Protein AF-A0A2S2R1S6-F1 (afdb_monomer)

pLDDT: mean 81.29, std 19.49, range [33.69, 97.75]

Mean predicted aligned error: 10.85 Å

Foldseek 3Di:
DDDPPPDDDDPVLVLLLLVLLLVLCLCQQPVDPSVVDPVSNVVSLVSSQVSSCVVPPPDDSVNSVVVVVVVVVLLVVQVVQQVVQVVPPDPPVRRDDGPDPCNVSCVSNVVRDDPPPPPPVPPPPPVVVVVVVVVPD

Sequence (137 aa):
MHSQKSEKWSNDQIETLIDAYKEELCLYATNLATYHNKHLRADAMERVCKAVTSLRPFINTKECSTKFHNLRNQFNIENAKVKTSFKSGTGTDDIYKPSLWYYEKLLFLDPYVTPRKSRNSMENEEKKQIYHVRILI

InterPro domains:
  IPR006578 MADF domain [PF10545] (17-109)
  IPR006578 MADF domain [PS51029] (16-114)

Organism: NCBI:txid143950

Secondary structure (DSSP, 8-state):
-----PPPPPHHHHHHHHHHHHT-GGGT-TTSHHHH-HHHHHHHHHHHHHHHHTTSTT--HHHHHHHHHHHHHHHHHHHHHHHHHHHT---GGGPPPP--TTTGGGGGGGGG--------TT-SSHHHHHHHHTT--

Nearest PDB structures (foldseek):
  3cdi-assembly1_A  TM=5.384E-01  e=8.946E+00  Escherichia coli
  7zme-assembly1_6  TM=2.920E-01  e=7.624E+00  Thermochaetoides thermophila DSM 1495

Solvent-accessible surface area (backbone atoms only — not comparable to full-atom values): 8476 Å² total; per-residue (Å²): 135,84,81,80,74,80,77,82,82,52,68,68,48,50,49,44,39,48,58,45,47,68,76,36,52,37,73,59,36,78,89,41,75,52,39,75,34,66,64,60,32,52,56,46,45,46,54,26,34,55,65,29,32,84,78,38,75,91,69,47,53,66,57,47,51,52,50,50,52,51,51,52,52,53,46,54,57,50,51,49,48,37,57,46,33,69,69,70,76,56,61,90,88,63,58,54,75,80,83,56,90,62,48,78,77,51,50,82,46,57,92,52,58,72,79,79,74,79,78,67,94,79,78,78,62,72,67,59,57,62,60,59,64,70,76,75,122

Structure (mmCIF, N/CA/C/O backbone):
data_AF-A0A2S2R1S6-F1
#
_entry.id   AF-A0A2S2R1S6-F1
#
loop_
_atom_site.group_PDB
_atom_site.id
_atom_site.type_symbol
_atom_site.label_atom_id
_atom_site.label_alt_id
_atom_site.label_comp_id
_atom_site.label_asym_id
_atom_site.label_entity_id
_atom_site.label_seq_id
_atom_site.pdbx_PDB_ins_code
_atom_site.Cartn_x
_atom_site.Cartn_y
_atom_site.Cartn_z
_atom_site.occupancy
_atom_site.B_iso_or_equiv
_atom_site.auth_seq_id
_atom_site.auth_comp_id
_atom_site.auth_asym_id
_atom_site.auth_atom_id
_atom_site.pdbx_PDB_model_num
ATOM 1 N N . MET A 1 1 ? 16.765 25.455 -11.189 1.00 38.47 1 MET A N 1
ATOM 2 C CA . MET A 1 1 ? 16.536 24.125 -10.580 1.00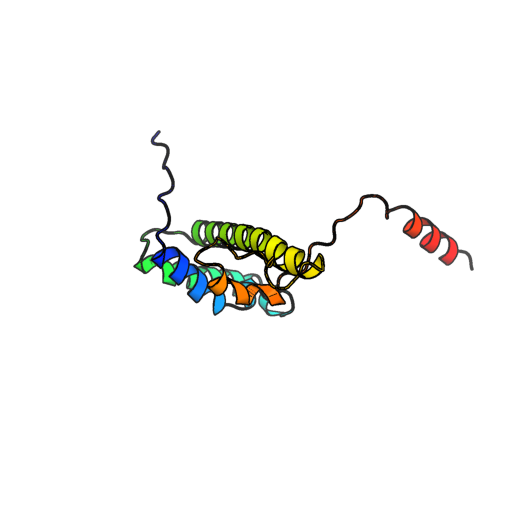 38.47 1 MET A CA 1
ATOM 3 C C . MET A 1 1 ? 15.042 23.976 -10.341 1.00 38.47 1 MET A C 1
ATOM 5 O O . MET A 1 1 ? 14.521 24.564 -9.403 1.00 38.47 1 MET A O 1
ATOM 9 N N . HIS A 1 2 ? 14.315 23.326 -11.250 1.00 33.69 2 HIS A N 1
ATOM 10 C CA . HIS A 1 2 ? 12.874 23.145 -11.082 1.00 33.69 2 HIS A CA 1
ATOM 11 C C . HIS A 1 2 ? 12.631 22.069 -10.025 1.00 33.69 2 HIS A C 1
ATOM 13 O O . HIS A 1 2 ? 13.014 20.916 -10.202 1.00 33.69 2 HIS A O 1
ATOM 19 N N . SER A 1 3 ? 12.037 22.481 -8.907 1.00 44.31 3 SER A N 1
ATOM 20 C CA . SER A 1 3 ? 11.533 21.581 -7.876 1.00 44.31 3 SER A CA 1
ATOM 21 C C . SER A 1 3 ? 10.423 20.735 -8.504 1.00 44.31 3 SER A C 1
ATOM 23 O O . SER A 1 3 ? 9.330 21.234 -8.769 1.00 44.31 3 SER A O 1
ATOM 25 N N . GLN A 1 4 ? 10.732 19.481 -8.842 1.00 44.50 4 GLN A N 1
ATOM 26 C CA . GLN A 1 4 ? 9.761 18.515 -9.352 1.00 44.50 4 GLN A CA 1
ATOM 27 C C . GLN A 1 4 ? 8.789 18.182 -8.219 1.00 44.50 4 GLN A C 1
ATOM 29 O O . GLN A 1 4 ? 9.042 17.321 -7.377 1.00 44.50 4 GLN A O 1
ATOM 34 N N . LYS A 1 5 ? 7.679 18.917 -8.161 1.00 50.12 5 LYS A N 1
ATOM 35 C CA . LYS A 1 5 ? 6.552 18.596 -7.291 1.00 50.12 5 LYS A CA 1
ATOM 36 C C . LYS A 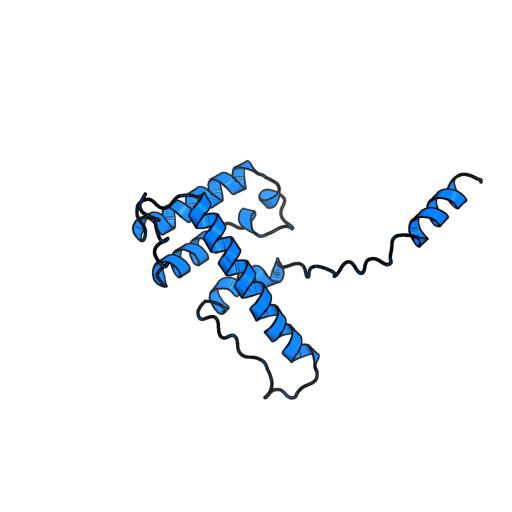1 5 ? 5.998 17.254 -7.771 1.00 50.12 5 LYS A C 1
ATOM 38 O O . LYS A 1 5 ? 5.491 17.179 -8.886 1.00 50.12 5 LYS A O 1
ATOM 43 N N . SER A 1 6 ? 6.135 16.199 -6.965 1.00 63.50 6 SER A N 1
ATOM 44 C CA . SER A 1 6 ? 5.615 14.876 -7.320 1.00 63.50 6 SER A CA 1
ATOM 45 C C . SER A 1 6 ? 4.119 14.989 -7.604 1.00 63.50 6 SER A C 1
ATOM 47 O O . SER A 1 6 ? 3.350 15.407 -6.732 1.00 63.50 6 SER A O 1
ATOM 49 N N . GLU A 1 7 ? 3.716 14.648 -8.819 1.00 78.62 7 GLU A N 1
ATOM 50 C CA . GLU A 1 7 ? 2.320 14.686 -9.227 1.00 78.62 7 GLU A CA 1
ATOM 51 C C . GLU A 1 7 ? 1.452 13.781 -8.339 1.00 78.62 7 GLU A C 1
ATOM 53 O O . GLU A 1 7 ? 1.874 12.714 -7.876 1.00 78.62 7 GLU A O 1
ATOM 58 N N . LYS A 1 8 ? 0.233 14.245 -8.053 1.00 88.56 8 LYS A N 1
ATOM 59 C CA . LYS A 1 8 ? -0.705 13.536 -7.184 1.00 88.56 8 LYS A CA 1
ATOM 60 C C . LYS A 1 8 ? -1.182 12.263 -7.886 1.00 88.56 8 LYS A C 1
ATOM 62 O O . LYS A 1 8 ? -1.620 12.313 -9.027 1.00 88.56 8 LYS A O 1
ATOM 67 N N . TRP A 1 9 ? -1.148 11.141 -7.171 1.00 93.50 9 TRP A N 1
ATOM 68 C CA . TRP A 1 9 ? -1.704 9.879 -7.660 1.00 93.50 9 TRP A CA 1
ATOM 69 C C . TRP A 1 9 ? -3.226 9.971 -7.807 1.00 93.50 9 TRP A C 1
ATOM 71 O O . TRP A 1 9 ? -3.894 10.415 -6.865 1.00 93.50 9 TRP A O 1
ATOM 81 N N . SER A 1 10 ? -3.756 9.528 -8.947 1.00 95.12 10 SER A N 1
ATOM 82 C CA . SER A 1 10 ? -5.199 9.377 -9.157 1.00 95.12 10 SER A CA 1
ATOM 83 C C . SER A 1 10 ? -5.755 8.181 -8.376 1.00 95.12 10 SER A C 1
ATOM 85 O O . SER A 1 10 ? -4.999 7.326 -7.904 1.00 95.12 10 SER A O 1
ATOM 87 N N . ASN A 1 11 ? -7.081 8.117 -8.231 1.00 95.31 11 ASN A N 1
ATOM 88 C CA . ASN A 1 11 ? -7.730 6.985 -7.569 1.00 95.31 11 ASN A CA 1
ATOM 89 C C . ASN A 1 11 ? -7.476 5.681 -8.337 1.00 95.31 11 ASN A C 1
ATOM 91 O O . ASN A 1 11 ? -7.032 4.722 -7.719 1.00 95.31 11 ASN A O 1
ATOM 95 N N . ASP A 1 12 ? -7.599 5.687 -9.665 1.00 96.25 12 ASP A N 1
ATOM 96 C CA . ASP A 1 12 ? -7.363 4.506 -10.511 1.00 96.25 12 ASP A CA 1
ATOM 97 C C . ASP A 1 12 ? -5.926 3.976 -10.391 1.00 96.25 12 ASP A C 1
ATOM 99 O O . ASP A 1 12 ? -5.693 2.769 -10.344 1.00 96.25 12 ASP A O 1
ATOM 103 N N . GLN A 1 13 ? -4.939 4.877 -10.284 1.00 95.88 13 GLN A N 1
ATOM 104 C CA . GLN A 1 13 ? -3.541 4.495 -10.058 1.00 95.88 13 GLN A CA 1
ATOM 105 C C . GLN A 1 13 ? -3.348 3.859 -8.675 1.00 95.88 13 GLN A C 1
ATOM 107 O O . GLN A 1 13 ? -2.578 2.911 -8.534 1.00 95.88 13 GLN A O 1
ATOM 112 N N . ILE A 1 14 ? -4.021 4.387 -7.645 1.00 96.50 14 ILE A N 1
ATOM 113 C CA . ILE A 1 14 ? -3.985 3.833 -6.284 1.00 96.50 14 ILE A CA 1
ATOM 114 C C . ILE A 1 14 ? -4.673 2.470 -6.246 1.00 96.50 14 ILE A C 1
ATOM 116 O O . ILE A 1 14 ? -4.133 1.545 -5.653 1.00 96.50 14 ILE A O 1
ATOM 120 N N . GLU A 1 15 ? -5.831 2.342 -6.883 1.00 97.00 15 GLU A N 1
ATOM 121 C CA . GLU A 1 15 ? -6.595 1.101 -6.969 1.00 97.00 15 GLU A CA 1
ATOM 122 C C . GLU A 1 15 ? -5.792 0.014 -7.681 1.00 97.00 15 GLU A C 1
ATOM 124 O O . GLU A 1 15 ? -5.538 -1.030 -7.090 1.00 97.00 15 GLU A O 1
ATOM 129 N N . THR A 1 16 ? -5.244 0.318 -8.860 1.00 97.38 16 THR A N 1
ATOM 130 C CA . THR A 1 16 ? -4.374 -0.605 -9.607 1.00 97.38 16 THR A CA 1
ATOM 131 C C . THR A 1 16 ? -3.150 -1.024 -8.791 1.00 97.38 16 THR A C 1
ATOM 133 O O . THR A 1 16 ? -2.761 -2.191 -8.801 1.00 97.38 16 THR A O 1
ATOM 136 N N . LEU A 1 17 ? -2.538 -0.086 -8.056 1.00 97.19 17 LEU A N 1
ATOM 137 C CA . LEU A 1 17 ? -1.407 -0.391 -7.180 1.00 97.19 17 LEU A CA 1
ATOM 138 C C . LEU A 1 17 ? -1.811 -1.349 -6.053 1.00 97.19 17 LEU A C 1
ATOM 140 O O . LEU A 1 17 ? -1.053 -2.264 -5.741 1.00 97.19 17 LEU A O 1
ATOM 144 N N . ILE A 1 18 ? -2.967 -1.125 -5.423 1.00 97.75 18 ILE A N 1
ATOM 145 C CA . ILE A 1 18 ? -3.460 -1.964 -4.326 1.00 97.75 18 ILE A CA 1
ATOM 146 C C . ILE A 1 18 ? -3.795 -3.365 -4.834 1.00 97.75 18 ILE A C 1
ATOM 148 O O . ILE A 1 18 ? -3.348 -4.339 -4.230 1.00 97.75 18 ILE A O 1
ATOM 152 N N . ASP A 1 19 ? -4.521 -3.458 -5.945 1.00 97.31 19 ASP A N 1
ATOM 153 C CA . ASP A 1 19 ? -4.972 -4.729 -6.505 1.00 97.31 19 ASP A CA 1
ATOM 154 C C . ASP A 1 19 ? -3.782 -5.579 -6.961 1.00 97.31 19 ASP A C 1
ATOM 156 O O . ASP A 1 19 ? -3.674 -6.740 -6.576 1.00 97.31 19 ASP A O 1
ATOM 160 N N . ALA A 1 20 ? -2.810 -4.992 -7.667 1.00 96.94 20 ALA A N 1
ATOM 161 C CA . ALA A 1 20 ? -1.601 -5.716 -8.055 1.00 96.94 20 ALA A CA 1
ATOM 162 C C . ALA A 1 20 ? -0.772 -6.166 -6.838 1.00 96.94 20 ALA A C 1
ATOM 164 O O . ALA A 1 20 ? -0.210 -7.258 -6.835 1.00 96.94 20 ALA A O 1
ATOM 165 N N . TYR A 1 21 ? -0.686 -5.341 -5.789 1.00 97.12 21 TYR A N 1
ATOM 166 C CA . TYR A 1 21 ? 0.064 -5.690 -4.579 1.00 97.12 21 TYR A CA 1
ATOM 167 C C . TYR A 1 21 ? -0.604 -6.818 -3.785 1.00 97.12 21 TYR A C 1
ATOM 169 O O . TYR A 1 21 ? 0.087 -7.639 -3.182 1.00 97.12 21 TYR A O 1
ATOM 177 N N . LYS A 1 22 ? -1.941 -6.865 -3.779 1.00 96.38 22 LYS A N 1
ATOM 178 C CA . LYS A 1 22 ? -2.736 -7.895 -3.101 1.00 96.38 22 LYS A CA 1
ATOM 179 C C . LYS A 1 22 ? -2.460 -9.301 -3.641 1.00 96.38 22 LYS A C 1
ATOM 181 O O . LYS A 1 22 ? -2.496 -10.252 -2.870 1.00 96.38 22 LYS A O 1
ATOM 186 N N . GLU A 1 23 ? -2.130 -9.435 -4.921 1.00 95.75 23 GLU A N 1
ATOM 187 C CA . GLU A 1 23 ? -1.802 -10.733 -5.532 1.00 95.75 23 GLU A CA 1
ATOM 188 C C . GLU A 1 23 ? -0.400 -11.249 -5.144 1.00 95.75 23 GLU A C 1
ATOM 190 O O . GLU A 1 23 ? -0.087 -12.430 -5.289 1.00 95.75 23 GLU A O 1
ATOM 195 N N . GLU A 1 24 ? 0.459 -10.390 -4.593 1.00 95.81 24 GLU A N 1
ATOM 196 C CA . GLU A 1 24 ? 1.860 -10.702 -4.309 1.00 95.81 24 GLU A CA 1
ATOM 197 C C . GLU A 1 24 ? 2.098 -10.927 -2.805 1.00 95.81 24 GLU A C 1
ATOM 199 O O . GLU A 1 24 ? 2.704 -10.109 -2.106 1.00 95.81 24 GLU A O 1
ATOM 204 N N . LEU A 1 25 ? 1.658 -12.082 -2.288 1.00 93.00 25 LEU A N 1
ATOM 205 C CA . LEU A 1 25 ? 1.779 -12.461 -0.866 1.00 93.00 25 LEU A CA 1
ATOM 206 C C . LEU A 1 25 ? 3.191 -12.275 -0.289 1.00 93.00 25 LEU A C 1
ATOM 208 O O . LEU A 1 25 ? 3.348 -11.886 0.870 1.00 93.00 25 LEU A O 1
ATOM 212 N N . CYS A 1 26 ? 4.233 -12.517 -1.091 1.00 94.38 26 CYS A N 1
ATOM 213 C CA . CYS A 1 26 ? 5.626 -12.359 -0.671 1.00 94.38 26 CYS A CA 1
ATOM 214 C C . CYS A 1 26 ? 5.968 -10.918 -0.243 1.00 94.38 26 CYS A C 1
ATOM 216 O O . CYS A 1 26 ? 6.970 -10.707 0.437 1.00 94.38 26 CYS A O 1
ATOM 218 N N . LEU A 1 27 ? 5.148 -9.920 -0.585 1.00 94.06 27 LEU A N 1
ATOM 219 C CA . LEU A 1 27 ? 5.375 -8.526 -0.216 1.00 94.06 27 LEU A CA 1
ATOM 220 C C . LEU A 1 27 ? 4.889 -8.175 1.199 1.00 94.06 27 LEU A C 1
ATOM 222 O O . LEU A 1 27 ? 5.453 -7.267 1.819 1.00 94.06 27 LEU A O 1
ATOM 226 N N . TYR A 1 28 ? 3.891 -8.884 1.738 1.00 92.75 28 TYR A N 1
ATOM 227 C CA . TYR A 1 28 ? 3.254 -8.517 3.012 1.00 92.75 28 TYR A CA 1
ATOM 228 C C . TYR A 1 28 ? 3.034 -9.663 4.001 1.00 92.75 28 TYR A C 1
ATOM 230 O O . TYR A 1 28 ? 2.917 -9.388 5.197 1.00 92.75 28 TYR A O 1
ATOM 238 N N . ALA A 1 29 ? 3.010 -10.918 3.552 1.00 91.81 29 ALA A N 1
ATOM 239 C CA . ALA A 1 29 ? 2.746 -12.070 4.405 1.00 91.81 29 ALA A CA 1
ATOM 240 C C . ALA A 1 29 ? 4.005 -12.506 5.170 1.00 91.81 29 ALA A C 1
ATOM 242 O O . ALA A 1 29 ? 4.717 -13.426 4.773 1.00 91.81 29 ALA A O 1
ATOM 243 N N . THR A 1 30 ? 4.289 -11.842 6.295 1.00 89.38 30 THR A N 1
ATOM 244 C CA . THR A 1 30 ? 5.515 -12.054 7.093 1.00 89.38 30 THR A CA 1
ATOM 245 C C . THR A 1 30 ? 5.658 -13.451 7.694 1.00 89.38 30 THR A C 1
ATOM 247 O O . THR A 1 30 ? 6.722 -13.795 8.189 1.00 89.38 30 THR A O 1
ATOM 250 N N . ASN A 1 31 ? 4.580 -14.230 7.710 1.00 87.94 31 ASN A N 1
ATOM 251 C CA . ASN A 1 31 ? 4.542 -15.611 8.179 1.00 87.94 31 ASN A CA 1
ATOM 252 C C . ASN A 1 31 ? 4.926 -16.634 7.095 1.00 87.94 31 ASN A C 1
ATOM 254 O O . ASN A 1 31 ? 5.049 -17.816 7.406 1.00 87.94 31 ASN A O 1
ATOM 258 N N . LEU A 1 32 ? 5.102 -16.215 5.838 1.00 89.31 32 LEU A N 1
ATOM 259 C CA . LEU A 1 32 ? 5.487 -17.095 4.737 1.00 89.31 32 LEU A CA 1
ATOM 260 C C . LEU A 1 32 ? 6.991 -17.017 4.465 1.00 89.31 32 LEU A C 1
ATOM 262 O O . LEU A 1 32 ? 7.589 -15.942 4.467 1.00 89.31 32 LEU A O 1
ATOM 266 N N . ALA A 1 33 ? 7.603 -18.152 4.121 1.00 89.94 33 ALA A N 1
ATOM 267 C CA . ALA A 1 33 ? 9.013 -18.202 3.724 1.00 89.94 33 ALA A CA 1
ATOM 268 C C . ALA A 1 33 ? 9.316 -17.297 2.512 1.00 89.94 33 ALA A C 1
ATOM 270 O O . ALA A 1 33 ? 10.393 -16.707 2.417 1.00 89.94 33 ALA A O 1
ATOM 271 N N . THR A 1 34 ? 8.339 -17.125 1.617 1.00 89.25 34 THR A N 1
ATOM 272 C CA . THR A 1 34 ? 8.440 -16.264 0.431 1.00 89.25 34 THR A CA 1
ATOM 273 C C . THR A 1 34 ? 8.682 -14.794 0.782 1.00 89.25 34 THR A C 1
ATOM 275 O O . THR A 1 34 ? 9.365 -14.107 0.027 1.00 89.25 34 THR A O 1
ATOM 278 N N . TYR A 1 35 ? 8.223 -14.317 1.946 1.00 90.44 35 TYR A N 1
ATOM 279 C CA . TYR A 1 35 ? 8.488 -12.954 2.422 1.00 90.44 35 TYR A CA 1
ATOM 280 C C . TYR A 1 35 ? 9.954 -12.716 2.814 1.00 90.44 35 TYR A C 1
ATOM 282 O O . TYR A 1 35 ? 10.478 -11.599 2.727 1.00 90.44 35 TYR A O 1
ATOM 290 N N . HIS A 1 36 ? 10.656 -13.766 3.230 1.00 90.00 36 HIS A N 1
ATOM 291 C CA . HIS A 1 36 ? 12.073 -13.676 3.577 1.00 90.00 36 HIS A CA 1
ATOM 292 C C . HIS A 1 36 ? 12.986 -13.780 2.348 1.00 90.00 36 HIS A C 1
ATOM 294 O O . HIS A 1 36 ? 14.171 -13.459 2.432 1.00 90.00 36 HIS A O 1
ATOM 300 N N . ASN A 1 37 ? 12.438 -14.150 1.187 1.00 94.75 37 ASN A N 1
ATOM 301 C CA . ASN A 1 37 ? 13.181 -14.196 -0.062 1.00 94.75 37 ASN A CA 1
ATOM 302 C C . ASN A 1 37 ? 13.247 -12.803 -0.713 1.00 94.75 37 ASN A C 1
ATOM 304 O O . ASN A 1 37 ? 12.281 -12.302 -1.290 1.00 94.75 37 ASN A O 1
ATOM 308 N N . LYS A 1 38 ? 14.429 -12.182 -0.639 1.00 93.88 38 LYS A N 1
ATOM 309 C CA . LYS A 1 38 ? 14.690 -10.848 -1.200 1.00 93.88 38 LYS A CA 1
ATOM 310 C C . LYS A 1 38 ? 14.474 -10.781 -2.716 1.00 93.88 38 LYS A C 1
ATOM 312 O O . LYS A 1 38 ? 13.983 -9.761 -3.190 1.00 93.88 38 LYS A O 1
ATOM 317 N N . HIS A 1 39 ? 14.830 -11.833 -3.453 1.00 95.06 39 HIS A N 1
ATOM 318 C CA . HIS A 1 39 ? 14.696 -11.866 -4.912 1.00 95.06 39 HIS A CA 1
ATOM 319 C C . HIS A 1 39 ? 13.225 -11.911 -5.320 1.00 95.06 39 HIS A C 1
ATOM 321 O O . HIS A 1 39 ? 12.776 -11.033 -6.047 1.00 95.06 39 HIS A O 1
ATOM 327 N N . LEU A 1 40 ? 12.440 -12.818 -4.726 1.00 94.56 40 LEU A N 1
ATOM 328 C CA . LEU A 1 40 ? 10.999 -12.905 -4.999 1.00 94.56 40 LEU A CA 1
ATOM 329 C C . LEU A 1 40 ? 10.270 -11.588 -4.723 1.00 94.56 40 LEU A C 1
ATOM 331 O O . LEU A 1 40 ? 9.357 -11.220 -5.455 1.00 94.56 40 LEU A O 1
ATOM 335 N N . ARG A 1 41 ? 10.683 -10.862 -3.682 1.00 95.06 41 ARG A N 1
ATOM 336 C CA . ARG A 1 41 ? 10.108 -9.558 -3.342 1.00 95.06 41 ARG A CA 1
ATOM 337 C C . ARG A 1 41 ? 10.491 -8.453 -4.314 1.00 95.06 41 ARG A C 1
ATOM 339 O O . ARG A 1 41 ? 9.670 -7.574 -4.563 1.00 95.06 41 ARG A O 1
ATOM 346 N N . ALA A 1 42 ? 11.720 -8.466 -4.822 1.00 94.94 42 ALA A N 1
ATOM 347 C CA . ALA A 1 42 ? 12.145 -7.516 -5.841 1.00 94.94 42 ALA A CA 1
ATOM 348 C C . ALA A 1 42 ? 11.336 -7.728 -7.129 1.00 94.94 42 ALA A C 1
ATOM 350 O O . ALA A 1 42 ? 10.722 -6.778 -7.613 1.00 94.94 42 ALA A O 1
ATOM 351 N N . ASP A 1 43 ? 11.236 -8.977 -7.588 1.00 96.06 43 ASP A N 1
ATOM 352 C CA . ASP A 1 43 ? 10.505 -9.345 -8.805 1.00 96.06 43 ASP A CA 1
ATOM 353 C C . ASP A 1 43 ? 9.004 -9.042 -8.678 1.00 96.06 43 ASP A C 1
ATOM 355 O O . ASP A 1 43 ? 8.380 -8.512 -9.597 1.00 96.06 43 ASP A O 1
ATOM 359 N N . ALA A 1 44 ? 8.410 -9.337 -7.518 1.00 96.62 44 ALA A N 1
ATOM 360 C CA . ALA A 1 44 ? 7.018 -9.000 -7.228 1.00 96.62 44 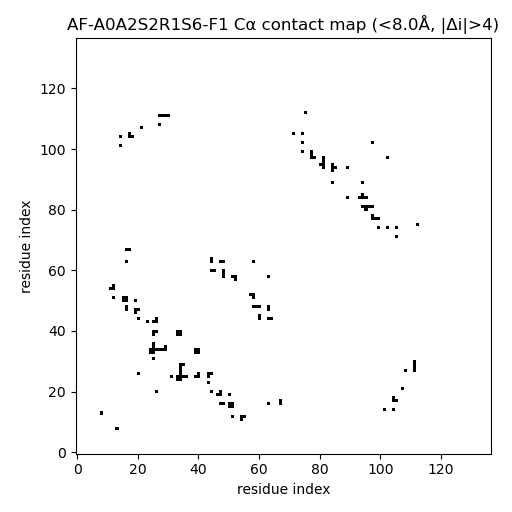ALA A CA 1
ATOM 361 C C . ALA A 1 44 ? 6.772 -7.489 -7.259 1.00 96.62 44 ALA A C 1
ATOM 363 O O . ALA A 1 44 ? 5.814 -7.022 -7.870 1.00 96.62 44 ALA A O 1
ATOM 364 N N . MET A 1 45 ? 7.660 -6.696 -6.652 1.00 96.25 45 MET A N 1
ATOM 365 C CA . MET A 1 45 ? 7.527 -5.240 -6.659 1.00 96.25 45 MET A CA 1
ATOM 366 C C . MET A 1 45 ? 7.670 -4.657 -8.074 1.00 96.25 45 MET A C 1
ATOM 368 O O . MET A 1 45 ? 7.006 -3.671 -8.401 1.00 96.25 45 MET A O 1
ATOM 372 N N . GLU A 1 46 ? 8.495 -5.262 -8.931 1.00 96.00 46 GLU A N 1
ATOM 373 C CA . GLU A 1 46 ? 8.582 -4.895 -10.346 1.00 96.00 46 GLU A CA 1
ATOM 374 C C . GLU A 1 46 ? 7.272 -5.191 -11.088 1.00 96.00 46 GLU A C 1
ATOM 376 O O . GLU A 1 46 ? 6.755 -4.308 -11.773 1.00 96.00 46 GLU A O 1
ATOM 381 N N . ARG A 1 47 ? 6.677 -6.379 -10.895 1.00 95.88 47 ARG A N 1
ATOM 382 C CA . ARG A 1 47 ? 5.370 -6.728 -11.485 1.00 95.88 47 ARG A CA 1
ATOM 383 C C . ARG A 1 47 ? 4.266 -5.765 -11.055 1.00 95.88 47 ARG A C 1
ATOM 385 O O . ARG A 1 47 ? 3.530 -5.264 -11.905 1.00 95.88 47 ARG A O 1
ATOM 392 N N . VAL A 1 48 ? 4.208 -5.436 -9.765 1.00 96.25 48 VAL A N 1
ATOM 393 C CA . VAL A 1 48 ? 3.267 -4.444 -9.224 1.00 96.25 48 VAL A CA 1
ATOM 394 C C . VAL A 1 48 ? 3.459 -3.082 -9.888 1.00 96.25 48 VAL A C 1
ATOM 396 O O . VAL A 1 48 ? 2.492 -2.447 -10.303 1.00 96.25 48 VAL A O 1
ATOM 399 N N . CYS A 1 49 ? 4.702 -2.619 -10.030 1.00 95.56 49 CYS A N 1
ATOM 400 C CA . CYS A 1 49 ? 4.957 -1.310 -10.626 1.00 95.56 49 CYS A CA 1
ATOM 401 C C . CYS A 1 49 ? 4.673 -1.289 -12.138 1.00 95.56 49 CYS A C 1
ATOM 403 O O . CYS A 1 49 ? 4.155 -0.301 -12.667 1.00 95.56 49 CYS A O 1
ATOM 405 N N . LYS A 1 50 ? 4.911 -2.409 -12.828 1.00 95.50 50 LYS A N 1
ATOM 406 C CA . LYS A 1 50 ? 4.552 -2.591 -14.237 1.00 95.50 50 LYS A CA 1
ATOM 407 C C . LYS A 1 50 ? 3.042 -2.473 -14.462 1.00 95.50 50 LYS A C 1
ATOM 409 O O . LYS A 1 50 ? 2.642 -1.825 -15.423 1.00 95.50 50 LYS A O 1
ATOM 414 N N . ALA A 1 51 ? 2.213 -3.013 -13.565 1.00 95.25 51 ALA A N 1
ATOM 415 C CA . ALA A 1 51 ? 0.754 -2.884 -13.655 1.00 95.25 51 ALA A CA 1
ATOM 416 C C . ALA A 1 51 ? 0.290 -1.414 -13.621 1.00 95.25 51 ALA A C 1
ATOM 418 O O . ALA A 1 51 ? -0.595 -1.014 -14.373 1.00 95.25 51 ALA A O 1
ATOM 419 N N . VAL A 1 52 ? 0.940 -0.582 -12.803 1.00 94.06 52 VAL A N 1
ATOM 420 C CA . VAL A 1 52 ? 0.625 0.852 -12.681 1.00 94.06 52 VAL A CA 1
ATOM 421 C C . VAL A 1 52 ? 1.177 1.673 -13.852 1.00 94.06 52 VAL A C 1
ATOM 423 O O . VAL A 1 52 ? 0.653 2.745 -14.155 1.00 94.06 52 VAL A O 1
ATOM 426 N N . THR A 1 53 ? 2.208 1.179 -14.544 1.00 93.00 53 THR A N 1
ATOM 427 C CA . THR A 1 53 ? 2.891 1.916 -15.623 1.00 93.00 53 THR A CA 1
ATOM 428 C C . THR A 1 53 ? 1.939 2.301 -16.760 1.00 93.00 53 THR A C 1
ATOM 430 O O . THR A 1 53 ? 2.093 3.374 -17.340 1.00 93.00 53 THR A O 1
ATOM 433 N N . SER A 1 54 ? 0.905 1.494 -17.024 1.00 90.50 54 SER A N 1
ATOM 434 C CA . SER A 1 54 ? -0.131 1.812 -18.018 1.00 90.50 54 SER A CA 1
ATOM 435 C C . SER A 1 54 ? -0.934 3.078 -17.688 1.00 90.50 54 SER A C 1
ATOM 437 O O . SER A 1 54 ? -1.398 3.754 -18.599 1.00 90.50 54 SER A O 1
ATOM 439 N N . LEU A 1 55 ? -1.086 3.418 -16.403 1.00 91.62 55 LEU A N 1
ATOM 440 C CA . LEU A 1 55 ? -1.806 4.611 -15.931 1.00 91.62 55 LEU A CA 1
ATOM 441 C C . LEU A 1 55 ? -0.871 5.757 -15.529 1.00 91.62 55 LEU A C 1
ATOM 443 O O . LEU A 1 55 ? -1.301 6.906 -15.413 1.00 91.62 55 LEU A O 1
ATOM 447 N N . ARG A 1 56 ? 0.397 5.447 -15.248 1.00 90.25 56 ARG A N 1
ATOM 448 C CA . ARG A 1 56 ? 1.424 6.413 -14.864 1.00 90.25 56 ARG A CA 1
ATOM 449 C C . ARG A 1 56 ? 2.744 6.073 -15.560 1.00 90.25 56 ARG A C 1
ATOM 451 O O . ARG A 1 56 ? 3.573 5.367 -14.981 1.00 90.25 56 ARG A O 1
ATOM 458 N N . PRO A 1 57 ? 2.955 6.580 -16.785 1.00 89.00 57 PRO A N 1
ATOM 459 C CA . PRO A 1 57 ? 4.213 6.396 -17.495 1.00 89.00 57 PRO A CA 1
ATOM 460 C C . PRO A 1 57 ? 5.399 6.914 -16.670 1.00 89.00 57 PRO A C 1
ATOM 462 O O . PRO A 1 57 ? 5.262 7.873 -15.909 1.00 89.00 57 PRO A O 1
ATOM 465 N N . PHE A 1 58 ? 6.568 6.291 -16.834 1.00 87.25 58 PHE A N 1
ATOM 466 C CA . PHE A 1 58 ? 7.833 6.659 -16.170 1.00 87.25 58 PHE A CA 1
ATOM 467 C C . PHE A 1 58 ? 7.886 6.464 -14.649 1.00 87.25 58 PHE A C 1
ATOM 469 O O . PHE A 1 58 ? 8.856 6.887 -14.016 1.00 87.25 58 PHE A O 1
ATOM 476 N N . ILE A 1 59 ? 6.890 5.806 -14.051 1.00 91.06 59 ILE A N 1
ATOM 477 C CA . ILE A 1 59 ? 6.963 5.450 -12.638 1.00 91.06 59 ILE A CA 1
ATOM 478 C C . ILE A 1 59 ? 8.074 4.427 -12.386 1.00 91.06 59 ILE A C 1
ATOM 480 O O . ILE A 1 59 ? 8.247 3.471 -13.141 1.00 91.06 59 ILE A O 1
ATOM 484 N N . ASN A 1 60 ? 8.821 4.616 -11.300 1.00 91.75 60 ASN A N 1
ATOM 485 C CA . ASN A 1 60 ? 9.840 3.659 -10.880 1.00 91.75 60 ASN A CA 1
ATOM 486 C C . ASN A 1 60 ? 9.391 2.811 -9.678 1.00 91.75 60 ASN A C 1
ATOM 488 O O . ASN A 1 60 ? 8.551 3.202 -8.863 1.00 91.75 60 ASN A O 1
ATOM 492 N N . THR A 1 61 ? 10.026 1.649 -9.516 1.00 93.62 61 THR A N 1
ATOM 493 C CA . THR A 1 61 ? 9.745 0.689 -8.437 1.00 93.62 61 THR A CA 1
ATOM 494 C C . THR A 1 61 ? 9.863 1.309 -7.040 1.00 93.62 61 THR A C 1
ATOM 496 O O . THR A 1 61 ? 9.116 0.949 -6.128 1.00 93.62 61 THR A O 1
ATOM 499 N N . LYS A 1 62 ? 10.767 2.282 -6.854 1.00 92.69 62 LYS A N 1
ATOM 500 C CA . LYS A 1 62 ? 10.963 2.986 -5.577 1.00 92.69 62 LYS A CA 1
ATOM 501 C C . LYS A 1 62 ? 9.779 3.897 -5.246 1.00 92.69 62 LYS A C 1
ATOM 503 O O . LYS A 1 62 ? 9.366 3.940 -4.089 1.00 92.69 62 LYS A O 1
ATOM 508 N N . GLU A 1 63 ? 9.216 4.592 -6.226 1.00 93.56 63 GLU A N 1
ATOM 509 C CA . GLU A 1 63 ? 8.012 5.410 -6.076 1.00 93.56 63 GLU A CA 1
ATOM 510 C C . GLU A 1 63 ? 6.790 4.542 -5.788 1.00 93.56 63 GLU A C 1
ATOM 512 O O . GLU A 1 63 ? 6.068 4.831 -4.836 1.00 93.56 63 GLU A O 1
ATOM 517 N N . CYS A 1 64 ? 6.606 3.444 -6.531 1.00 94.88 64 CYS A N 1
ATOM 518 C CA . CYS A 1 64 ? 5.558 2.453 -6.272 1.00 94.88 64 CYS A CA 1
ATOM 519 C C . CYS A 1 64 ? 5.642 1.913 -4.829 1.00 94.88 64 CYS A C 1
ATOM 521 O O . CYS A 1 64 ? 4.663 1.946 -4.081 1.00 94.88 64 CYS A O 1
ATOM 523 N N . SER A 1 65 ? 6.837 1.491 -4.403 1.00 94.44 65 SER A N 1
ATOM 524 C CA . SER A 1 65 ? 7.089 0.979 -3.050 1.00 94.44 65 SER A CA 1
ATOM 525 C C . SER A 1 65 ? 6.836 2.036 -1.969 1.00 94.44 65 SER A C 1
ATOM 527 O O . SER A 1 65 ? 6.135 1.783 -0.989 1.00 94.44 65 SER A O 1
ATOM 529 N N . THR A 1 66 ? 7.333 3.260 -2.177 1.00 95.44 66 THR A N 1
ATOM 530 C CA . THR A 1 66 ? 7.131 4.390 -1.255 1.00 95.44 66 THR A CA 1
ATOM 531 C C . THR A 1 66 ? 5.652 4.751 -1.142 1.00 95.44 66 THR A C 1
ATOM 533 O O . THR A 1 66 ? 5.141 4.986 -0.045 1.00 95.44 66 THR A O 1
ATOM 536 N N . LYS A 1 67 ? 4.929 4.756 -2.266 1.00 95.69 67 LYS A N 1
ATOM 537 C CA . LYS A 1 67 ? 3.494 5.023 -2.290 1.00 95.69 67 LYS A CA 1
ATOM 538 C C . LYS A 1 67 ? 2.729 3.966 -1.504 1.00 95.69 67 LYS A C 1
ATOM 540 O O . LYS A 1 67 ? 1.931 4.336 -0.643 1.00 95.69 67 LYS A O 1
ATOM 545 N N . PHE A 1 68 ? 2.990 2.683 -1.753 1.00 96.25 68 PHE A N 1
ATOM 546 C CA . PHE A 1 68 ? 2.313 1.607 -1.034 1.00 96.25 68 PHE A CA 1
ATOM 547 C C . PHE A 1 68 ? 2.640 1.627 0.464 1.00 96.25 68 PHE A C 1
ATOM 549 O O . PHE A 1 68 ? 1.750 1.463 1.295 1.00 96.25 68 PHE A O 1
ATOM 556 N N . HIS A 1 69 ? 3.891 1.918 0.832 1.00 95.31 69 HIS A N 1
ATOM 557 C CA . HIS A 1 69 ? 4.279 2.110 2.230 1.00 95.31 69 HIS A CA 1
ATOM 558 C C . HIS A 1 69 ? 3.436 3.199 2.916 1.00 95.31 69 HIS A C 1
ATOM 560 O O . HIS A 1 69 ? 2.917 2.986 4.012 1.00 95.31 69 HIS A O 1
ATOM 566 N N . ASN A 1 70 ? 3.238 4.340 2.252 1.00 95.50 70 ASN A N 1
ATOM 567 C CA . ASN A 1 70 ? 2.416 5.430 2.776 1.00 95.50 70 ASN A CA 1
ATOM 568 C C . ASN A 1 70 ? 0.937 5.038 2.910 1.00 95.50 70 ASN A C 1
ATOM 570 O O . ASN A 1 70 ? 0.325 5.349 3.932 1.00 95.50 70 ASN A O 1
ATOM 574 N N . LEU A 1 71 ? 0.378 4.331 1.920 1.00 96.06 71 LEU A N 1
ATOM 575 C CA . LEU A 1 71 ? -0.993 3.806 1.976 1.00 96.06 71 LEU A CA 1
ATOM 576 C C . LEU A 1 71 ? -1.165 2.837 3.153 1.00 96.06 71 LEU A C 1
ATOM 578 O O . LEU A 1 71 ? -2.097 2.978 3.942 1.00 96.06 71 LEU A O 1
ATOM 582 N N . ARG A 1 72 ? -0.217 1.911 3.335 1.00 94.75 72 ARG A N 1
ATOM 583 C CA . ARG A 1 72 ? -0.211 0.966 4.457 1.00 94.75 72 ARG A CA 1
ATOM 584 C C . ARG A 1 72 ? -0.127 1.673 5.808 1.00 94.75 72 ARG A C 1
ATOM 586 O O . ARG A 1 72 ? -0.814 1.273 6.742 1.00 94.75 72 ARG A O 1
ATOM 593 N N . ASN A 1 73 ? 0.687 2.720 5.933 1.00 94.12 73 ASN A N 1
ATOM 594 C CA . ASN A 1 73 ? 0.773 3.493 7.174 1.00 94.12 73 ASN A CA 1
ATOM 595 C C . ASN A 1 73 ? -0.552 4.194 7.501 1.00 94.12 73 ASN A C 1
ATOM 597 O O . ASN A 1 73 ? -1.004 4.119 8.642 1.00 94.12 73 ASN A O 1
ATOM 601 N N . GLN A 1 74 ? -1.188 4.825 6.509 1.00 94.62 74 GLN A N 1
ATOM 602 C CA . GLN A 1 74 ? -2.501 5.459 6.677 1.00 94.62 74 GLN A CA 1
ATOM 603 C C . GLN A 1 74 ? -3.563 4.429 7.072 1.00 94.62 74 GLN A C 1
ATOM 605 O O . GLN A 1 74 ? -4.282 4.640 8.046 1.00 94.62 74 GLN A O 1
ATOM 610 N N . PHE A 1 75 ? -3.588 3.280 6.392 1.00 95.25 75 PHE A N 1
ATOM 611 C CA . PHE A 1 75 ? -4.459 2.161 6.742 1.00 95.25 75 PHE A CA 1
ATOM 612 C C . PHE A 1 75 ? -4.244 1.684 8.180 1.00 95.25 75 PHE A C 1
ATOM 614 O O . PHE A 1 75 ? -5.210 1.548 8.917 1.00 95.25 75 PHE A O 1
ATOM 621 N N . ASN A 1 76 ? -2.999 1.471 8.614 1.00 92.81 76 ASN A N 1
ATOM 622 C CA . ASN A 1 76 ? -2.713 0.993 9.969 1.00 92.81 76 ASN A CA 1
ATOM 623 C C . ASN A 1 76 ? -3.216 1.961 11.050 1.00 92.81 76 ASN A C 1
ATOM 625 O O . ASN A 1 76 ? -3.730 1.517 12.075 1.00 92.81 76 ASN A O 1
ATOM 629 N N . ILE A 1 77 ? -3.067 3.271 10.826 1.00 92.00 77 ILE A N 1
ATOM 630 C CA . ILE A 1 77 ? -3.571 4.307 11.737 1.00 92.00 77 ILE A CA 1
ATOM 631 C C . ILE A 1 77 ? -5.099 4.263 11.784 1.00 92.00 77 ILE A C 1
ATOM 633 O O . ILE A 1 77 ? -5.684 4.264 12.864 1.00 92.00 77 ILE A O 1
ATOM 637 N N . GLU A 1 78 ? -5.745 4.199 10.622 1.00 93.12 78 GLU A N 1
ATOM 638 C CA . GLU A 1 78 ? -7.203 4.181 10.524 1.00 93.12 78 GLU A CA 1
ATOM 639 C C . GLU A 1 78 ? -7.800 2.911 11.145 1.00 93.12 78 GLU A C 1
ATOM 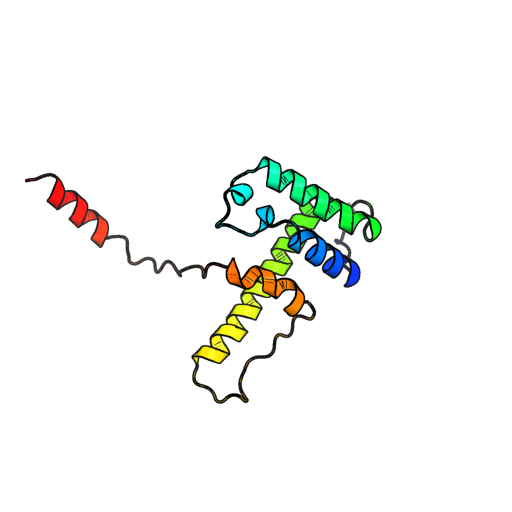641 O O . GLU A 1 78 ? -8.701 2.976 11.978 1.00 93.12 78 GLU A O 1
ATOM 646 N N . ASN A 1 79 ? -7.222 1.755 10.826 1.00 92.44 79 ASN A N 1
ATOM 647 C CA . ASN A 1 79 ? -7.613 0.455 11.358 1.00 92.44 79 ASN A CA 1
ATOM 648 C C . ASN A 1 79 ? -7.412 0.379 12.884 1.00 92.44 79 ASN A C 1
ATOM 650 O O . ASN A 1 79 ? -8.201 -0.244 13.590 1.00 92.44 79 ASN A O 1
ATOM 654 N N . ALA A 1 80 ? -6.405 1.063 13.439 1.00 90.00 80 ALA A N 1
ATOM 655 C CA . ALA A 1 80 ? -6.245 1.167 14.889 1.00 90.00 80 ALA A CA 1
ATOM 656 C C . ALA A 1 80 ? -7.401 1.933 15.560 1.00 90.00 80 ALA A C 1
ATOM 658 O O . ALA A 1 80 ? -7.836 1.529 16.640 1.00 90.00 80 ALA A O 1
ATOM 659 N N . LYS A 1 81 ? -7.934 2.992 14.932 1.00 90.00 81 LYS A N 1
ATOM 660 C CA . LYS A 1 81 ? -9.114 3.718 15.442 1.00 90.00 81 LYS A CA 1
ATOM 661 C C . LYS A 1 81 ? -10.349 2.823 15.438 1.00 90.00 81 LYS A C 1
ATOM 663 O O . LYS A 1 81 ? -11.004 2.705 16.469 1.00 90.00 81 LYS A O 1
ATOM 668 N N . VAL A 1 82 ? -10.588 2.125 14.324 1.00 89.44 82 VAL A N 1
ATOM 669 C CA . VAL A 1 82 ? -11.672 1.139 14.178 1.00 89.44 82 VAL A CA 1
ATOM 670 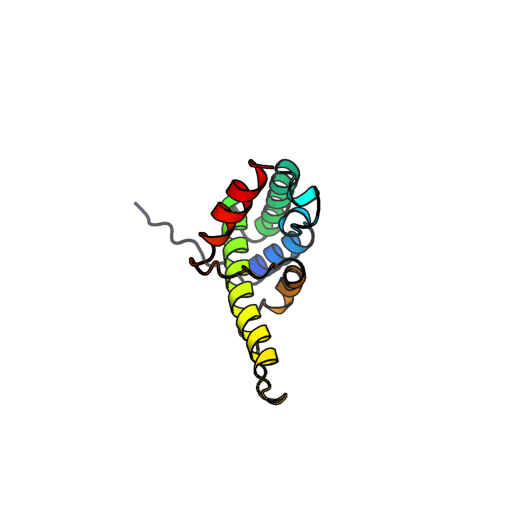C C . VAL A 1 82 ? -11.586 0.076 15.275 1.00 89.44 82 VAL A C 1
ATOM 672 O O . VAL A 1 82 ? -12.532 -0.143 16.026 1.00 89.44 82 VAL A O 1
ATOM 675 N N . LYS A 1 83 ? -10.415 -0.548 15.448 1.00 88.00 83 LYS A N 1
ATOM 676 C CA . LYS A 1 83 ? -10.195 -1.566 16.489 1.00 88.00 83 LYS A CA 1
ATOM 677 C C . LYS A 1 83 ? -10.367 -1.020 17.906 1.00 88.00 83 LYS A C 1
ATOM 679 O O . LYS A 1 83 ? -10.788 -1.763 18.789 1.00 88.00 83 LYS A O 1
ATOM 684 N N . THR A 1 84 ? -10.028 0.246 18.138 1.00 86.06 84 THR A N 1
ATOM 685 C CA . THR A 1 84 ? -10.186 0.884 19.452 1.00 86.06 84 THR A CA 1
ATOM 686 C C . THR A 1 84 ? -11.655 1.160 19.757 1.00 86.06 84 THR A C 1
ATOM 688 O O . THR A 1 84 ? -12.077 0.867 20.871 1.00 86.06 84 THR A O 1
ATOM 691 N N . SER A 1 85 ? -12.461 1.604 18.783 1.00 85.00 85 SER A N 1
ATOM 692 C CA . SER A 1 85 ? -13.900 1.817 19.009 1.00 85.00 85 SER A CA 1
ATOM 693 C C . SER A 1 85 ? -14.641 0.535 19.392 1.00 85.00 85 SER A C 1
ATOM 695 O O . SER A 1 85 ? -15.574 0.591 20.180 1.00 85.00 85 SER A O 1
ATOM 697 N N . PHE A 1 86 ? -14.188 -0.637 18.929 1.00 80.44 86 PHE A N 1
ATOM 698 C CA . PHE A 1 86 ? -14.758 -1.919 19.366 1.00 80.44 86 PHE A CA 1
ATOM 699 C C . PHE A 1 86 ? -14.413 -2.290 20.818 1.00 80.44 86 PHE A C 1
ATOM 701 O O . PHE A 1 86 ? -15.173 -2.999 21.468 1.00 80.44 86 PHE A O 1
ATOM 708 N N . LYS A 1 87 ? -13.254 -1.859 21.335 1.00 73.75 87 LYS A N 1
ATOM 709 C CA . LYS A 1 87 ? -12.762 -2.264 22.665 1.00 73.75 87 LYS A CA 1
ATOM 710 C C . LYS A 1 87 ? -13.344 -1.446 23.810 1.00 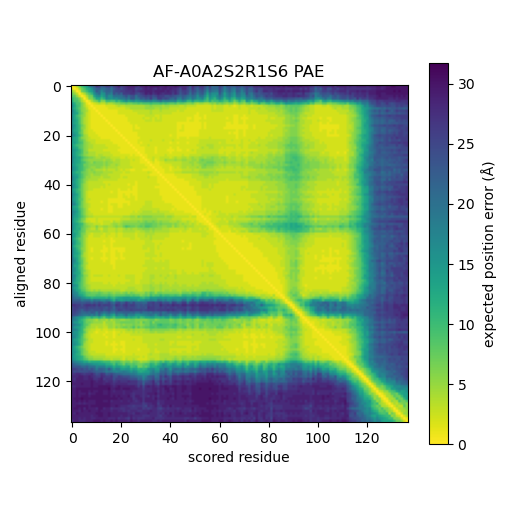73.75 87 LYS A C 1
ATOM 712 O O . LYS A 1 87 ? -13.364 -1.933 24.935 1.00 73.75 87 LYS A O 1
ATOM 717 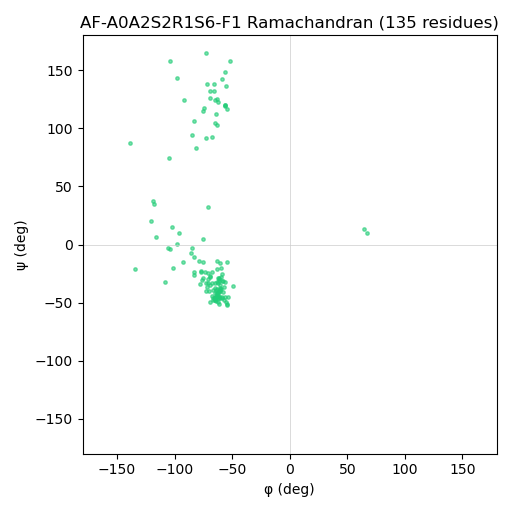N N . SER A 1 88 ? -13.793 -0.225 23.543 1.00 66.62 88 SER A N 1
ATOM 718 C CA . SER A 1 88 ? -14.220 0.721 24.579 1.00 66.62 88 SER A CA 1
ATOM 719 C C . SER A 1 88 ? -15.594 0.416 25.194 1.00 66.62 88 SER A C 1
ATOM 721 O O . SER A 1 88 ? -16.067 1.204 26.004 1.00 66.62 88 SER A O 1
ATOM 723 N N . GLY A 1 89 ? -16.243 -0.703 24.839 1.00 59.00 89 GLY A N 1
ATOM 724 C CA . GLY A 1 89 ? -17.546 -1.096 25.398 1.00 59.00 89 GLY A CA 1
ATOM 725 C C . GLY A 1 89 ? -18.691 -0.137 25.054 1.00 59.00 89 GLY A C 1
ATOM 726 O O . GLY A 1 89 ? -19.752 -0.199 25.668 1.00 59.00 89 GLY A O 1
ATOM 727 N N . THR A 1 90 ? -18.473 0.762 24.096 1.00 57.47 90 THR A N 1
ATOM 728 C CA . THR A 1 90 ? -19.470 1.708 23.605 1.00 57.47 90 THR A CA 1
ATOM 729 C C . THR A 1 90 ? -20.512 0.951 22.783 1.00 57.47 90 THR A C 1
ATOM 731 O O . THR A 1 90 ? -20.161 0.036 22.034 1.00 57.47 90 THR A O 1
ATOM 734 N N . GLY A 1 91 ? -21.794 1.286 22.962 1.00 59.94 91 GLY A N 1
ATOM 735 C CA . GLY A 1 91 ? -22.903 0.655 22.244 1.00 59.94 91 GLY A CA 1
ATOM 736 C C . GLY A 1 91 ? -22.678 0.659 20.729 1.00 59.94 91 GLY A C 1
ATOM 737 O O . GLY A 1 91 ? -21.906 1.458 20.203 1.00 59.94 91 GLY A O 1
ATOM 738 N N . THR A 1 92 ? -23.341 -0.247 20.011 1.00 61.66 92 THR A N 1
ATOM 739 C CA . THR A 1 92 ? -23.135 -0.496 18.570 1.00 61.66 92 THR A CA 1
ATOM 740 C C . THR A 1 92 ? -23.261 0.739 17.664 1.00 61.66 92 THR A C 1
ATOM 742 O O . THR A 1 92 ? -22.790 0.691 16.530 1.00 61.66 92 THR A O 1
ATOM 745 N N . ASP A 1 93 ? -23.836 1.839 18.156 1.00 62.28 93 ASP A N 1
ATOM 746 C CA . ASP A 1 93 ? -23.967 3.114 17.440 1.00 62.28 93 ASP A CA 1
ATOM 747 C C . ASP A 1 93 ? -22.687 3.980 17.420 1.00 62.28 93 ASP A C 1
ATOM 749 O O . ASP A 1 93 ? -22.578 4.867 16.575 1.00 62.28 93 ASP A O 1
ATOM 753 N N . ASP A 1 94 ? -21.681 3.692 18.257 1.00 69.69 94 ASP A N 1
ATOM 754 C CA . ASP A 1 94 ? -20.455 4.508 18.396 1.00 69.69 94 ASP A CA 1
ATOM 755 C C . ASP A 1 94 ? -19.220 3.924 17.675 1.00 69.69 94 ASP A C 1
ATOM 757 O O . ASP A 1 94 ? -18.074 4.321 17.920 1.00 69.69 94 ASP A O 1
ATOM 761 N N . ILE A 1 95 ? -19.409 2.955 16.773 1.00 78.94 95 ILE A N 1
ATOM 762 C CA . ILE A 1 95 ? -18.290 2.353 16.034 1.00 78.94 95 ILE A CA 1
ATOM 763 C C . ILE A 1 95 ? -17.713 3.374 15.046 1.00 78.94 95 ILE A C 1
ATOM 765 O O . ILE A 1 95 ? -18.411 3.905 14.178 1.00 78.94 95 ILE A O 1
ATOM 769 N N . TYR A 1 96 ? -16.401 3.606 15.134 1.00 87.25 96 TYR A N 1
ATOM 770 C CA . TYR A 1 96 ? -15.697 4.506 14.231 1.00 87.25 96 TYR A CA 1
ATOM 771 C C . TYR A 1 96 ? -15.770 3.997 12.788 1.00 87.25 96 TYR A C 1
ATOM 773 O O . TYR A 1 96 ? -15.340 2.881 12.484 1.00 87.25 96 TYR A O 1
ATOM 781 N N . LYS A 1 97 ? -16.262 4.851 11.885 1.00 86.69 97 LYS A N 1
ATOM 782 C CA . LYS A 1 97 ? -16.304 4.582 10.445 1.00 86.69 97 LYS A CA 1
ATOM 783 C C . LYS A 1 97 ? -15.034 5.123 9.771 1.00 86.69 97 LYS A C 1
ATOM 785 O O . LYS A 1 97 ? -14.756 6.317 9.906 1.00 86.69 97 LYS A O 1
ATOM 790 N N . PRO A 1 98 ? -14.273 4.285 9.042 1.00 89.88 98 PRO A N 1
ATOM 791 C CA . PRO A 1 98 ? -13.112 4.728 8.278 1.00 89.88 98 PRO A CA 1
ATOM 792 C C . PRO A 1 98 ? -13.448 5.845 7.289 1.00 89.88 98 PRO A C 1
ATOM 794 O O . PRO A 1 98 ? -14.429 5.774 6.555 1.00 89.88 98 PRO A O 1
ATOM 797 N N . SER A 1 99 ? -12.581 6.848 7.231 1.00 90.75 99 SER A N 1
ATOM 798 C CA . SER A 1 99 ? -12.638 7.976 6.296 1.00 90.75 99 SER A CA 1
ATOM 799 C C . SER A 1 99 ? -11.834 7.745 5.010 1.00 90.75 99 SER A C 1
ATOM 801 O O . SER A 1 99 ? -11.999 8.463 4.023 1.00 90.75 99 SER A O 1
ATOM 803 N N . LEU A 1 100 ? -10.945 6.745 5.002 1.00 93.25 100 LEU A N 1
ATOM 804 C CA . LEU A 1 100 ? -10.140 6.393 3.834 1.00 93.25 100 LEU A CA 1
ATOM 805 C C . LEU A 1 100 ? -11.003 5.680 2.785 1.00 93.25 100 LEU A C 1
ATOM 807 O O . LEU A 1 100 ? -11.457 4.563 3.012 1.00 93.25 100 LEU A O 1
ATOM 811 N N . TRP A 1 101 ? -11.156 6.274 1.599 1.00 95.81 101 TRP A N 1
ATOM 812 C CA . TRP A 1 101 ? -11.968 5.693 0.516 1.00 95.81 101 TRP A CA 1
ATOM 813 C C . TRP A 1 101 ? -11.477 4.310 0.048 1.00 95.81 101 TRP A C 1
ATOM 815 O O . TRP A 1 101 ? -12.263 3.494 -0.413 1.00 95.81 101 TRP A O 1
ATOM 825 N N . TYR A 1 102 ? -10.178 4.033 0.189 1.00 95.19 102 TYR A N 1
ATOM 826 C CA . TYR A 1 102 ? -9.553 2.756 -0.167 1.00 95.19 102 TYR A CA 1
ATOM 827 C C . TYR A 1 102 ? -9.411 1.801 1.032 1.00 95.19 102 TYR A C 1
ATOM 829 O O . TYR A 1 102 ? -8.709 0.795 0.929 1.00 95.19 102 TYR A O 1
ATOM 837 N N . TYR A 1 103 ? -10.030 2.107 2.180 1.00 95.50 103 TYR A N 1
ATOM 838 C CA . TYR A 1 103 ? -9.885 1.318 3.408 1.00 95.50 103 TYR A CA 1
ATOM 839 C C . TYR A 1 103 ? -10.213 -0.161 3.189 1.00 95.50 103 TYR A C 1
ATOM 841 O O . TYR A 1 103 ? -9.397 -1.028 3.497 1.00 95.50 103 TYR A O 1
ATOM 849 N N . GLU A 1 104 ? -11.377 -0.438 2.597 1.00 95.19 104 GLU A N 1
ATOM 850 C CA . GLU A 1 104 ? -11.854 -1.802 2.350 1.00 95.19 104 GLU A CA 1
ATOM 851 C C . GLU A 1 104 ? -10.908 -2.585 1.435 1.00 95.19 104 GLU A C 1
ATOM 853 O O . GLU A 1 104 ? -10.656 -3.769 1.655 1.00 95.19 104 GLU A O 1
ATOM 858 N N . LYS A 1 105 ? -10.289 -1.902 0.466 1.00 96.50 105 LYS A N 1
ATOM 859 C CA . LYS A 1 105 ? -9.323 -2.505 -0.460 1.00 96.50 105 LYS A CA 1
ATOM 860 C C . LYS A 1 105 ? -8.033 -2.946 0.228 1.00 96.50 105 LYS A C 1
ATOM 862 O O . LYS A 1 105 ? -7.363 -3.834 -0.282 1.00 96.50 105 LYS A O 1
ATOM 867 N N . LEU A 1 106 ? -7.684 -2.370 1.381 1.00 96.50 106 LEU A N 1
ATOM 868 C CA . LEU A 1 106 ? -6.493 -2.731 2.160 1.00 96.50 106 LEU A CA 1
ATOM 869 C C . LEU A 1 106 ? -6.777 -3.695 3.321 1.00 96.50 106 LEU A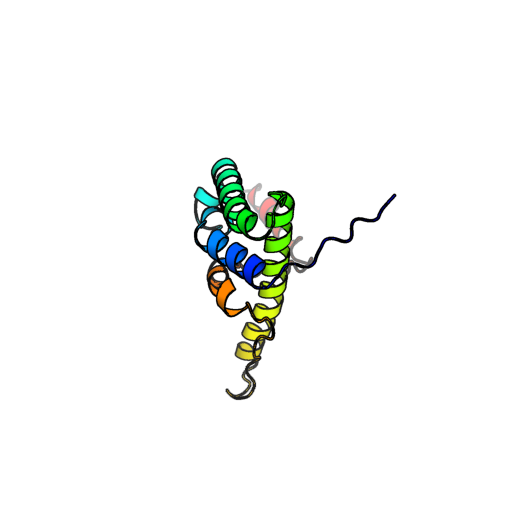 C 1
ATOM 871 O O . LEU A 1 106 ? -5.836 -4.102 4.003 1.00 96.50 106 LEU A O 1
ATOM 875 N N . LEU A 1 107 ? -8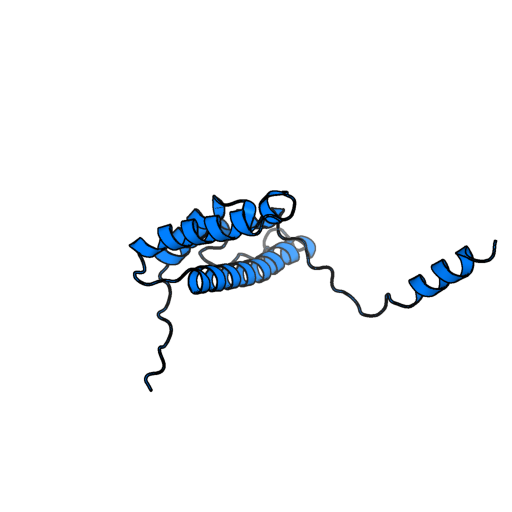.028 -4.130 3.523 1.00 95.12 107 LEU A N 1
ATOM 876 C CA . LEU A 1 107 ? -8.387 -5.062 4.602 1.00 95.12 107 LEU A CA 1
ATOM 877 C C . LEU A 1 107 ? -7.639 -6.400 4.532 1.00 95.12 107 LEU A C 1
ATOM 879 O O . LEU A 1 107 ? -7.405 -7.014 5.570 1.00 95.12 107 LEU A O 1
ATOM 883 N N . PHE A 1 108 ? -7.188 -6.829 3.348 1.00 94.62 108 PHE A N 1
ATOM 884 C CA . PHE A 1 108 ? -6.377 -8.045 3.196 1.00 94.62 108 PHE A CA 1
ATOM 885 C C . PHE A 1 108 ? -5.054 -7.996 3.975 1.00 94.62 108 PHE A C 1
ATOM 887 O O . PHE A 1 108 ? -4.461 -9.039 4.239 1.00 94.62 108 PHE A O 1
ATOM 894 N N . LEU A 1 109 ? -4.579 -6.801 4.344 1.00 93.94 109 LEU A N 1
ATOM 895 C CA . LEU A 1 109 ? -3.387 -6.638 5.167 1.00 93.94 109 LEU A CA 1
ATOM 896 C C . LEU A 1 109 ? -3.655 -6.934 6.642 1.00 93.94 109 LEU A C 1
ATOM 898 O O . LEU A 1 109 ? -2.707 -7.262 7.351 1.00 93.94 109 LEU A O 1
ATOM 902 N N . ASP A 1 110 ? -4.899 -6.824 7.115 1.00 91.81 110 ASP A N 1
ATOM 903 C CA . ASP A 1 110 ? -5.231 -6.903 8.541 1.00 91.81 110 ASP A CA 1
ATOM 904 C C . ASP A 1 110 ? -4.709 -8.173 9.238 1.00 91.81 110 ASP A C 1
ATOM 906 O O . ASP A 1 110 ? -4.064 -8.039 10.283 1.00 91.81 110 ASP A O 1
ATOM 910 N N . PRO A 1 111 ? -4.846 -9.383 8.652 1.00 90.00 111 PRO A N 1
ATOM 911 C CA . PRO A 1 111 ? -4.314 -10.609 9.252 1.00 90.00 111 PRO A CA 1
ATOM 912 C C . PRO A 1 111 ? -2.782 -10.630 9.380 1.00 90.00 111 PRO A C 1
ATOM 914 O O . PRO A 1 111 ? -2.237 -11.384 10.183 1.00 90.00 111 PRO A O 1
ATOM 917 N N . TYR A 1 112 ? -2.079 -9.808 8.595 1.00 87.75 112 TYR A N 1
ATOM 918 C CA . TYR A 1 112 ? -0.614 -9.751 8.523 1.00 87.75 112 TYR A CA 1
ATOM 919 C C . TYR A 1 112 ? -0.027 -8.518 9.223 1.00 87.75 112 TYR A C 1
ATOM 921 O O . TYR A 1 112 ? 1.194 -8.343 9.284 1.00 87.75 112 TYR A O 1
ATOM 929 N N . VAL A 1 113 ? -0.871 -7.626 9.746 1.00 79.19 113 VAL A N 1
ATOM 930 C CA . VAL A 1 113 ? -0.428 -6.482 10.542 1.00 79.19 113 VAL A CA 1
ATOM 931 C C . VAL A 1 113 ? -0.262 -6.944 11.983 1.00 79.19 113 VAL A C 1
ATOM 933 O O . VAL A 1 113 ? -1.194 -6.928 12.784 1.00 79.19 113 VAL A O 1
ATOM 936 N N . THR A 1 114 ? 0.962 -7.331 12.337 1.00 67.25 114 THR A N 1
ATOM 937 C CA . THR A 1 114 ? 1.301 -7.590 13.736 1.00 67.25 114 THR A CA 1
ATOM 938 C C . THR A 1 114 ? 1.196 -6.280 14.522 1.00 67.25 114 THR A C 1
ATOM 940 O O . THR A 1 114 ? 1.878 -5.309 14.168 1.00 67.25 114 THR A O 1
ATOM 943 N N . PRO A 1 115 ? 0.393 -6.217 15.601 1.00 62.25 115 PRO A N 1
ATOM 944 C CA . PRO A 1 115 ? 0.384 -5.066 16.488 1.00 62.25 115 PRO A CA 1
ATOM 945 C C . PRO A 1 115 ? 1.806 -4.835 16.992 1.00 62.25 115 PRO A C 1
ATOM 947 O O . PRO A 1 115 ? 2.414 -5.718 17.604 1.00 62.25 115 PRO A O 1
ATOM 950 N N . ARG A 1 116 ? 2.369 -3.658 16.712 1.00 52.97 116 ARG A N 1
ATOM 951 C CA . ARG A 1 116 ? 3.676 -3.293 17.254 1.00 52.97 116 ARG A CA 1
ATOM 952 C C . ARG A 1 116 ? 3.494 -3.199 18.772 1.00 52.97 116 ARG A C 1
ATOM 954 O O . ARG A 1 116 ? 2.866 -2.255 19.242 1.00 52.97 116 ARG A O 1
ATOM 961 N N . LYS A 1 117 ? 3.976 -4.186 19.540 1.00 43.66 117 LYS A N 1
ATOM 962 C CA . LYS A 1 117 ? 4.016 -4.070 21.005 1.00 43.66 117 LYS A CA 1
ATOM 963 C C . LYS A 1 117 ? 4.817 -2.807 21.319 1.00 43.66 117 LYS A C 1
ATOM 965 O O . LYS A 1 117 ? 5.965 -2.697 20.882 1.00 43.66 117 LYS A O 1
ATOM 970 N N . SER A 1 118 ? 4.202 -1.845 22.009 1.00 47.72 118 SER A N 1
ATOM 971 C CA . SER A 1 118 ? 4.941 -0.716 22.569 1.00 47.72 118 SER A CA 1
ATOM 972 C C . SER A 1 118 ? 6.051 -1.305 23.430 1.00 47.72 118 SER A C 1
ATOM 974 O O . SER A 1 118 ? 5.776 -2.040 24.378 1.00 47.72 118 SER A O 1
ATOM 976 N N . ARG A 1 119 ? 7.311 -1.059 23.067 1.00 39.78 119 ARG A N 1
ATOM 977 C CA . ARG A 1 119 ? 8.423 -1.329 23.973 1.00 39.78 119 ARG A CA 1
ATOM 978 C C . ARG A 1 119 ? 8.355 -0.242 25.036 1.00 39.78 119 ARG A C 1
ATOM 980 O O . ARG A 1 119 ? 8.915 0.830 24.835 1.00 39.78 119 ARG A O 1
ATOM 987 N N . ASN A 1 120 ? 7.658 -0.498 26.140 1.00 39.19 120 ASN A N 1
ATOM 988 C CA . ASN A 1 120 ? 7.898 0.283 27.346 1.00 39.19 120 ASN A CA 1
ATOM 989 C C . ASN A 1 120 ? 9.359 0.029 27.748 1.00 39.19 120 ASN A C 1
ATOM 991 O O . ASN A 1 120 ? 9.772 -1.118 27.912 1.00 39.19 120 ASN A O 1
ATOM 995 N N . SER A 1 121 ? 10.162 1.086 27.851 1.00 49.12 121 SER A N 1
ATOM 996 C CA . SER A 1 121 ? 11.605 1.028 28.134 1.00 49.12 121 SER A CA 1
ATOM 997 C C . SER A 1 121 ? 11.955 0.622 29.580 1.00 49.12 121 SER A C 1
ATOM 999 O O . SER A 1 121 ? 12.964 1.077 30.101 1.00 49.12 121 SER A O 1
ATOM 1001 N N . MET A 1 122 ? 11.158 -0.228 30.237 1.00 48.88 122 MET A N 1
ATOM 1002 C CA . MET A 1 122 ? 11.369 -0.661 31.632 1.00 48.88 122 MET A CA 1
ATOM 1003 C C . MET A 1 122 ? 11.553 -2.178 31.796 1.00 48.88 122 MET A C 1
ATOM 1005 O O . MET A 1 122 ? 11.372 -2.705 32.881 1.00 48.88 122 MET A O 1
ATOM 1009 N N . GLU A 1 123 ? 11.919 -2.908 30.742 1.00 49.91 123 GLU A N 1
ATOM 1010 C CA . GLU A 1 123 ? 12.016 -4.380 30.798 1.00 49.91 123 GLU A CA 1
ATOM 1011 C C . GLU A 1 123 ? 13.442 -4.890 30.509 1.00 49.91 123 GLU A C 1
ATOM 1013 O O . GLU A 1 123 ? 13.643 -5.891 29.820 1.00 49.91 123 GLU A O 1
ATOM 1018 N N . ASN A 1 124 ? 14.460 -4.159 30.987 1.00 43.19 124 ASN A N 1
ATOM 1019 C CA . ASN A 1 124 ? 15.872 -4.467 30.713 1.00 43.19 124 ASN A CA 1
ATOM 1020 C C . ASN A 1 124 ? 16.714 -4.843 31.949 1.00 43.19 124 ASN A C 1
ATOM 1022 O O . ASN A 1 124 ? 17.919 -5.042 31.806 1.00 43.19 124 ASN A O 1
ATOM 1026 N N . GLU A 1 125 ? 16.113 -4.993 33.135 1.00 48.09 125 GLU A N 1
ATOM 1027 C CA . GLU A 1 125 ? 16.850 -5.363 34.361 1.00 48.09 125 GLU A CA 1
ATOM 1028 C C . GLU A 1 125 ? 16.579 -6.796 34.850 1.00 48.09 125 GLU A C 1
ATOM 1030 O O . GLU A 1 125 ? 17.511 -7.466 35.293 1.00 48.09 125 GLU A O 1
ATOM 1035 N N . GLU A 1 126 ? 15.383 -7.357 34.650 1.00 50.44 126 GLU A N 1
ATOM 1036 C CA . GLU A 1 126 ? 15.076 -8.717 35.138 1.00 50.44 126 GLU A CA 1
ATOM 1037 C C . GLU A 1 126 ? 15.832 -9.825 34.391 1.00 50.44 126 GLU A C 1
ATOM 1039 O O . GLU A 1 126 ? 16.151 -10.875 34.954 1.00 50.44 126 GLU A O 1
ATOM 1044 N N . LYS A 1 127 ? 16.200 -9.593 33.125 1.00 44.31 127 LYS A N 1
ATOM 1045 C CA . LYS A 1 127 ? 16.902 -10.610 32.332 1.00 44.31 127 LYS A CA 1
ATOM 1046 C C . LYS A 1 127 ? 18.358 -10.791 32.756 1.00 44.31 127 LYS A C 1
ATOM 1048 O O . LYS A 1 127 ? 18.880 -11.876 32.543 1.00 44.31 127 LYS A O 1
ATOM 1053 N N . LYS A 1 128 ? 19.016 -9.807 33.385 1.00 45.94 128 LYS A N 1
ATOM 1054 C CA . LYS A 1 128 ? 20.425 -9.959 33.804 1.00 45.94 128 LYS A CA 1
ATOM 1055 C C . LYS A 1 128 ? 20.597 -10.888 35.011 1.00 45.94 128 LYS A C 1
ATOM 1057 O O . LYS A 1 128 ? 21.560 -11.652 35.022 1.00 45.94 128 LYS A O 1
ATOM 1062 N N . GLN A 1 129 ? 19.646 -10.924 35.950 1.00 42.88 129 GLN A N 1
ATOM 1063 C CA . GLN A 1 129 ? 19.775 -11.793 37.132 1.00 42.88 129 GLN A CA 1
ATOM 1064 C C . GLN A 1 129 ? 19.494 -13.264 36.862 1.00 42.88 129 GLN A C 1
ATOM 1066 O O . GLN A 1 129 ? 20.151 -14.122 37.447 1.00 42.88 129 GLN A O 1
ATOM 1071 N N . ILE A 1 130 ? 18.621 -13.581 35.907 1.00 48.47 130 ILE A N 1
ATOM 1072 C CA . ILE A 1 130 ? 18.343 -14.981 35.557 1.00 48.47 130 ILE A CA 1
ATOM 1073 C C . ILE A 1 130 ? 19.568 -15.654 34.908 1.00 48.47 130 ILE A C 1
ATOM 1075 O O . ILE A 1 130 ? 19.802 -16.842 35.131 1.00 48.47 130 ILE A O 1
ATOM 1079 N N . TYR A 1 131 ? 20.385 -14.914 34.146 1.00 46.88 131 TYR A N 1
ATOM 1080 C CA . TYR A 1 131 ? 21.607 -15.469 33.548 1.00 46.88 131 TYR A CA 1
ATOM 1081 C C . TYR A 1 131 ? 22.750 -15.647 34.552 1.00 46.88 131 TYR A C 1
ATOM 1083 O O . TYR A 1 131 ? 23.550 -16.562 34.377 1.00 46.88 131 TYR A O 1
ATOM 1091 N N . HIS A 1 132 ? 22.829 -14.832 35.608 1.00 49.72 132 HIS A N 1
ATOM 1092 C CA . HIS A 1 132 ? 23.915 -14.955 36.585 1.00 49.72 132 HIS A CA 1
ATOM 1093 C C . HIS A 1 132 ? 23.701 -16.113 37.572 1.00 49.72 132 HIS A C 1
ATOM 1095 O O . HIS A 1 132 ? 24.654 -16.793 37.935 1.00 49.72 132 HIS A O 1
ATOM 1101 N N . VAL A 1 133 ? 22.449 -16.411 37.939 1.00 50.00 133 VAL A N 1
ATOM 1102 C CA . VAL A 1 133 ? 22.130 -17.526 38.856 1.00 50.00 133 VAL A CA 1
ATOM 1103 C C . VAL A 1 133 ? 22.355 -18.900 38.203 1.00 50.00 133 VAL A C 1
ATOM 1105 O O . VAL A 1 133 ? 22.627 -19.877 38.890 1.00 50.00 133 VAL A O 1
ATOM 1108 N N . ARG A 1 134 ? 22.293 -18.992 36.870 1.00 52.41 134 ARG A N 1
ATOM 1109 C CA . ARG A 1 134 ? 22.387 -20.267 36.133 1.00 52.41 134 ARG A CA 1
ATOM 1110 C C . ARG A 1 134 ? 23.805 -20.760 35.829 1.00 52.41 134 ARG A C 1
ATOM 1112 O O . ARG A 1 134 ? 23.930 -21.836 35.260 1.00 52.41 134 ARG A O 1
ATOM 1119 N N . ILE A 1 135 ? 24.849 -20.005 36.175 1.00 49.66 135 ILE A N 1
ATOM 1120 C CA . ILE A 1 135 ? 26.253 -20.392 35.922 1.00 49.66 135 ILE A CA 1
ATOM 1121 C C . ILE A 1 135 ? 26.960 -20.887 37.206 1.00 49.66 135 ILE A C 1
ATOM 1123 O O . ILE A 1 135 ? 28.089 -21.357 37.140 1.00 49.66 135 ILE A O 1
ATOM 1127 N N . LEU A 1 136 ? 26.302 -20.840 38.372 1.00 48.19 136 LEU A N 1
ATOM 1128 C CA . LEU A 1 136 ? 26.905 -21.191 39.671 1.00 48.19 136 LEU A CA 1
ATOM 1129 C C . LEU A 1 136 ? 26.244 -22.386 40.386 1.00 48.19 136 LEU A C 1
ATOM 1131 O O . LEU A 1 136 ? 26.181 -22.402 41.614 1.00 48.19 136 LEU A O 1
ATOM 1135 N N . ILE A 1 137 ? 25.770 -23.390 39.643 1.00 45.16 137 ILE A N 1
ATOM 1136 C CA . ILE A 1 137 ? 25.391 -24.709 40.185 1.00 45.16 137 ILE A CA 1
ATOM 1137 C C . ILE A 1 137 ? 25.930 -25.781 39.244 1.00 45.16 137 ILE A C 1
ATOM 1139 O O . ILE A 1 137 ? 26.530 -26.752 39.748 1.00 45.16 137 ILE A O 1
#

Radius of gyration: 20.77 Å; Cα contacts (8 Å, |Δi|>4): 88; chains: 1; bounding box: 51×49×58 Å